Protein AF-A0A7W0IQA0-F1 (afdb_monomer_lite)

Foldseek 3Di:
DVVPVVVCQQPDLDWDWDADPVQATDDTHPNNCVVVVHDSVRRGRDRDCVVPPQADPVRHGDDPPDPSDD

Secondary structure (DSSP, 8-state):
-THHHHHHHHH-SS--EEE-TTSBEEEE-HHHHHHHT--HHHHTT-BHHHHH-SB-TTS-B--TTT-S--

Structure (mmCIF, N/CA/C/O backbone):
data_AF-A0A7W0IQA0-F1
#
_entry.id   AF-A0A7W0IQA0-F1
#
loop_
_atom_site.group_PDB
_atom_site.id
_atom_site.type_symbol
_atom_site.label_atom_id
_atom_site.label_alt_id
_atom_site.label_comp_id
_atom_site.label_asym_id
_atom_site.label_entity_id
_atom_site.label_seq_id
_atom_site.pdbx_PDB_ins_code
_atom_site.Cartn_x
_atom_site.Cartn_y
_atom_site.Cartn_z
_atom_site.occupancy
_atom_site.B_iso_or_equiv
_atom_site.auth_seq_id
_atom_site.auth_comp_id
_atom_site.auth_asym_id
_atom_site.auth_atom_id
_atom_site.pdbx_PDB_model_num
ATOM 1 N N . MET A 1 1 ? -6.816 5.759 24.383 1.00 46.50 1 MET A N 1
ATOM 2 C CA . MET A 1 1 ? -7.500 4.493 24.028 1.00 46.50 1 MET A CA 1
ATOM 3 C C . MET A 1 1 ? -6.941 3.973 22.698 1.00 46.50 1 MET A C 1
ATOM 5 O O . MET A 1 1 ? -6.732 4.791 21.811 1.00 46.50 1 MET A O 1
ATOM 9 N N . PRO A 1 2 ? -6.681 2.665 22.510 1.00 56.97 2 PRO A N 1
ATOM 10 C CA . PRO A 1 2 ? -6.046 2.131 21.289 1.00 56.97 2 PRO A CA 1
ATOM 11 C C . PRO A 1 2 ? -6.796 2.420 19.968 1.00 56.97 2 PRO A C 1
ATOM 13 O O . PRO A 1 2 ? -6.177 2.465 18.909 1.00 56.97 2 PRO A O 1
ATOM 16 N N . GLY A 1 3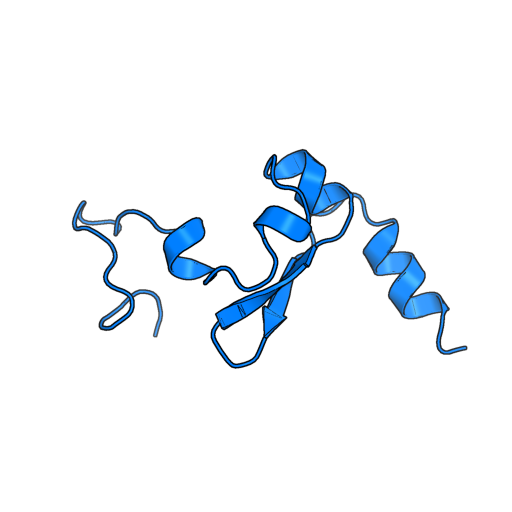 ? -8.114 2.658 20.015 1.00 59.69 3 GLY A N 1
ATOM 17 C CA . GLY A 1 3 ? -8.967 2.805 18.825 1.00 59.69 3 GLY A CA 1
ATOM 18 C C . GLY A 1 3 ? -8.954 4.172 18.123 1.00 59.69 3 GLY A C 1
ATOM 19 O O . GLY A 1 3 ? -9.351 4.264 16.962 1.00 59.69 3 GLY A O 1
ATOM 20 N N . GLU A 1 4 ? -8.488 5.244 18.769 1.00 63.62 4 GLU A N 1
ATOM 21 C CA . GL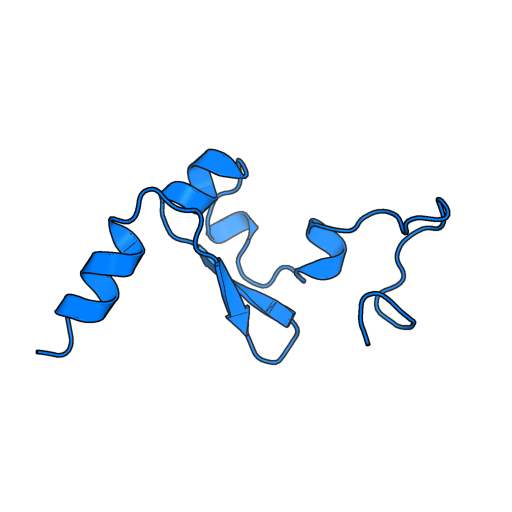U A 1 4 ? -8.553 6.598 18.182 1.00 63.62 4 GLU A CA 1
ATOM 22 C C . GLU A 1 4 ? -7.560 6.796 17.032 1.00 63.62 4 GLU A C 1
ATOM 24 O O . GLU A 1 4 ? -7.858 7.496 16.062 1.00 63.62 4 GLU A O 1
ATOM 29 N N . ARG A 1 5 ? -6.402 6.126 17.098 1.00 67.12 5 ARG A N 1
ATOM 30 C CA . ARG A 1 5 ? -5.360 6.210 16.062 1.00 67.12 5 ARG A CA 1
ATOM 31 C C . ARG A 1 5 ? -5.824 5.589 14.743 1.00 67.12 5 ARG A C 1
ATOM 33 O O . ARG A 1 5 ? -5.648 6.190 13.688 1.00 67.12 5 ARG A O 1
ATOM 40 N N . LEU A 1 6 ? -6.480 4.431 14.812 1.00 71.31 6 LEU A N 1
ATOM 41 C CA . LEU A 1 6 ? -6.989 3.721 13.633 1.00 71.31 6 LEU A CA 1
ATOM 42 C C . LEU A 1 6 ? -8.191 4.434 13.004 1.00 71.31 6 LEU A C 1
ATOM 44 O O . LEU A 1 6 ? -8.335 4.446 11.780 1.00 71.31 6 LEU A O 1
ATOM 48 N N . ARG A 1 7 ? -9.028 5.085 13.825 1.00 75.88 7 ARG A N 1
ATOM 49 C CA . ARG A 1 7 ? -10.157 5.882 13.331 1.00 75.88 7 ARG A CA 1
ATOM 50 C C . ARG A 1 7 ? -9.680 7.003 12.409 1.00 75.88 7 ARG A C 1
ATOM 52 O O . ARG A 1 7 ? -10.232 7.134 11.323 1.00 75.88 7 ARG A O 1
ATOM 59 N N . LYS A 1 8 ? -8.638 7.748 12.800 1.00 83.00 8 LYS A N 1
ATOM 60 C CA . LYS A 1 8 ? -8.112 8.870 12.004 1.00 83.00 8 LYS A CA 1
ATOM 61 C C . LYS A 1 8 ? -7.614 8.427 10.624 1.00 83.00 8 LYS A C 1
ATOM 63 O O . LYS A 1 8 ? -7.926 9.081 9.638 1.00 83.00 8 LYS A O 1
ATOM 68 N N . VAL A 1 9 ? -6.904 7.300 10.546 1.00 88.75 9 VAL A N 1
ATOM 69 C CA . VAL A 1 9 ? -6.404 6.745 9.273 1.00 88.75 9 VAL A CA 1
ATOM 70 C C . VAL A 1 9 ? -7.563 6.346 8.356 1.00 88.75 9 VAL A C 1
ATOM 72 O O . VAL A 1 9 ? -7.578 6.696 7.175 1.00 88.75 9 VAL A O 1
ATOM 75 N N . ARG A 1 10 ? -8.566 5.645 8.899 1.00 88.12 10 ARG A N 1
ATOM 76 C CA . ARG A 1 10 ? -9.703 5.163 8.105 1.00 88.12 10 ARG A CA 1
ATOM 77 C C . ARG A 1 10 ? -10.601 6.291 7.595 1.00 88.12 10 ARG A C 1
ATOM 79 O O . ARG A 1 10 ? -11.183 6.144 6.527 1.00 88.12 10 ARG A O 1
ATOM 86 N N . THR A 1 11 ? -10.735 7.381 8.350 1.00 91.50 11 THR A N 1
ATOM 87 C CA . THR A 1 11 ? -11.599 8.515 7.981 1.00 91.50 11 THR A CA 1
ATOM 88 C C . THR A 1 11 ? -10.867 9.643 7.261 1.00 91.50 11 THR A C 1
ATOM 90 O O . THR A 1 11 ? -11.522 10.611 6.887 1.00 91.50 11 THR A O 1
ATOM 93 N N . SER A 1 12 ? -9.542 9.565 7.100 1.00 95.25 12 SER A N 1
ATOM 94 C CA . SER A 1 12 ? -8.800 10.579 6.348 1.00 95.25 12 SER A CA 1
ATOM 95 C C . SER A 1 12 ? -9.271 10.628 4.895 1.00 95.25 12 SER A C 1
ATOM 97 O O . SER A 1 12 ? -9.599 9.597 4.302 1.00 95.25 12 SER A O 1
ATOM 99 N N . THR A 1 13 ? -9.292 11.830 4.330 1.00 95.31 13 THR A N 1
ATOM 100 C CA . THR A 1 13 ? -9.503 12.058 2.896 1.00 95.31 13 THR A CA 1
ATOM 101 C C . THR A 1 13 ? -8.229 11.853 2.090 1.00 95.31 13 THR A C 1
ATOM 103 O O . THR A 1 13 ? -8.318 11.639 0.886 1.00 95.31 13 THR A O 1
ATOM 106 N N . ASP A 1 14 ? -7.068 11.881 2.746 1.00 96.31 14 ASP A N 1
ATOM 107 C CA . ASP A 1 14 ? -5.793 11.580 2.110 1.00 96.31 14 ASP A CA 1
ATOM 108 C C . ASP A 1 14 ? -5.677 10.087 1.803 1.00 96.31 14 ASP A C 1
ATOM 110 O O . ASP A 1 14 ? -6.149 9.220 2.555 1.00 96.31 14 ASP A O 1
ATOM 114 N N . LEU A 1 15 ? -4.982 9.797 0.708 1.00 94.94 15 LEU A N 1
ATOM 115 C CA . LEU A 1 15 ? -4.565 8.454 0.353 1.00 94.94 15 LEU A CA 1
ATOM 116 C C . LEU A 1 15 ? -3.546 7.956 1.380 1.00 94.94 15 LEU A C 1
ATOM 118 O O . LEU A 1 15 ? -2.468 8.526 1.535 1.00 94.94 15 LEU A O 1
ATOM 122 N N . LEU A 1 16 ? -3.899 6.877 2.080 1.00 95.56 16 LEU A N 1
ATOM 123 C CA . LEU A 1 16 ? -3.025 6.212 3.042 1.00 95.56 16 LEU A CA 1
ATOM 124 C C . LEU A 1 16 ? -2.930 4.727 2.695 1.00 95.56 16 LEU A C 1
ATOM 126 O O . LEU A 1 16 ? -3.932 4.006 2.721 1.00 95.56 16 LEU A O 1
ATOM 130 N N . LEU A 1 17 ? -1.706 4.292 2.409 1.00 94.81 17 LEU A N 1
ATOM 131 C CA . LEU A 1 17 ? -1.330 2.919 2.087 1.00 94.81 17 LEU A CA 1
ATOM 132 C C . LEU A 1 17 ? -0.307 2.433 3.118 1.00 94.81 17 LEU A C 1
ATOM 134 O O . LEU A 1 17 ? 0.517 3.212 3.597 1.00 94.81 17 LEU A O 1
ATOM 138 N N . GLY A 1 18 ? -0.356 1.150 3.458 1.00 94.31 18 GLY A N 1
ATOM 139 C CA . GLY A 1 18 ? 0.643 0.489 4.291 1.00 94.31 18 GLY A CA 1
ATOM 140 C C . GLY A 1 18 ? 1.370 -0.585 3.497 1.00 94.31 18 GLY A C 1
ATOM 141 O O . GLY A 1 18 ? 0.725 -1.394 2.828 1.00 94.31 18 GLY A O 1
ATOM 142 N N . ILE A 1 19 ? 2.696 -0.601 3.606 1.00 94.88 19 ILE A N 1
ATOM 143 C CA . ILE A 1 19 ? 3.580 -1.594 2.993 1.00 94.88 19 ILE A CA 1
ATOM 144 C C . ILE A 1 19 ? 4.218 -2.435 4.100 1.00 94.88 19 ILE A C 1
ATOM 146 O O . ILE A 1 19 ? 4.589 -1.907 5.152 1.00 94.88 19 ILE A O 1
ATOM 150 N N . ASP A 1 20 ? 4.294 -3.747 3.896 1.00 94.38 20 ASP A N 1
ATOM 151 C CA . ASP A 1 20 ? 4.969 -4.657 4.815 1.00 94.38 20 ASP A CA 1
ATOM 152 C C . ASP A 1 20 ? 6.493 -4.693 4.586 1.00 94.38 20 ASP A C 1
ATOM 154 O O . ASP A 1 20 ? 7.054 -4.001 3.739 1.00 94.38 20 ASP A O 1
ATOM 158 N N . LYS A 1 21 ? 7.201 -5.526 5.355 1.00 92.44 21 LYS A N 1
ATOM 159 C CA . LYS A 1 21 ? 8.667 -5.640 5.255 1.00 92.44 21 LYS A CA 1
ATOM 160 C C . LYS A 1 21 ? 9.164 -6.245 3.937 1.00 92.44 21 LYS A C 1
ATOM 162 O O . LYS A 1 21 ? 10.365 -6.207 3.696 1.00 92.44 21 LYS A O 1
ATOM 167 N N . LYS A 1 22 ? 8.284 -6.846 3.136 1.00 90.56 22 LYS A N 1
ATOM 168 C CA . LYS A 1 22 ? 8.603 -7.432 1.829 1.00 90.56 22 LYS A CA 1
ATOM 169 C C . LYS A 1 22 ? 8.305 -6.472 0.676 1.00 90.56 22 LYS A C 1
ATOM 171 O O . LYS A 1 22 ? 8.487 -6.860 -0.470 1.00 90.56 22 LYS A O 1
ATOM 176 N N . GLY A 1 23 ? 7.853 -5.249 0.961 1.00 90.81 23 GLY A N 1
ATOM 177 C CA . GLY A 1 23 ? 7.448 -4.306 -0.083 1.00 90.81 23 GLY A CA 1
ATOM 178 C C . GLY A 1 23 ? 6.018 -4.529 -0.580 1.00 90.81 23 GLY A C 1
ATOM 179 O O . GLY A 1 23 ? 5.604 -3.899 -1.552 1.00 90.81 23 GLY A O 1
ATOM 180 N N . CYS A 1 24 ? 5.242 -5.388 0.087 1.00 93.88 24 CYS A N 1
ATOM 181 C CA . CYS A 1 24 ? 3.891 -5.735 -0.331 1.00 93.88 24 CYS A CA 1
ATOM 182 C C . CYS A 1 24 ? 2.838 -4.875 0.374 1.00 93.88 24 CYS A C 1
ATOM 184 O O . CYS A 1 24 ? 2.933 -4.591 1.573 1.00 93.88 24 CYS A O 1
ATOM 186 N N . HIS A 1 25 ? 1.787 -4.492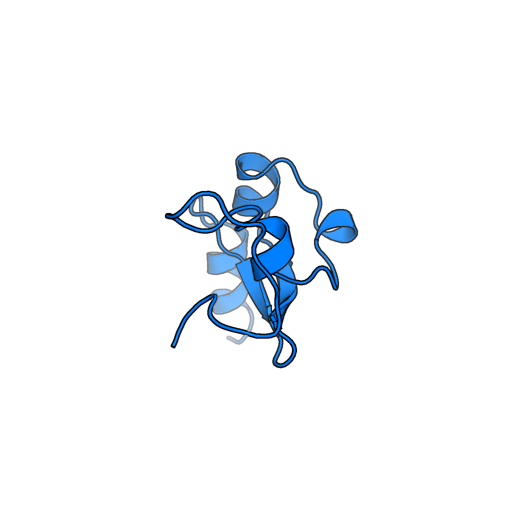 -0.347 1.00 96.38 25 HIS A N 1
ATOM 187 C CA . HIS A 1 25 ? 0.648 -3.790 0.237 1.00 96.38 25 HIS A CA 1
ATOM 188 C C . HIS A 1 25 ? -0.042 -4.649 1.304 1.00 96.38 25 HIS A C 1
ATOM 190 O O . HIS A 1 25 ? -0.451 -5.784 1.062 1.00 96.38 2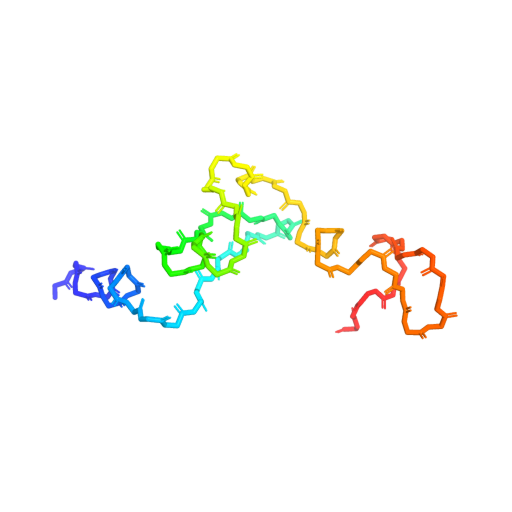5 HIS A O 1
ATOM 196 N N . SER A 1 26 ? -0.202 -4.080 2.496 1.00 96.62 26 SER A N 1
ATOM 197 C CA . SER A 1 26 ? -0.845 -4.718 3.65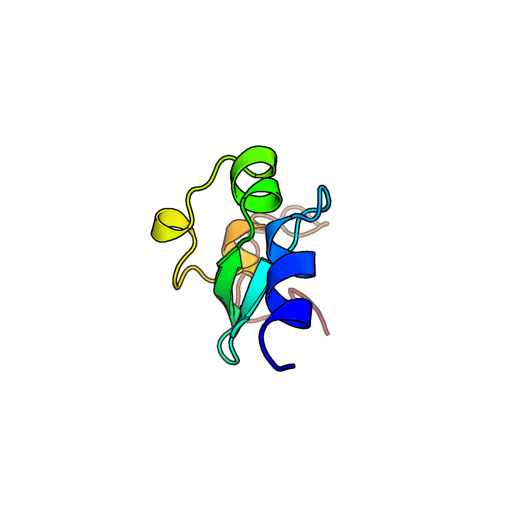7 1.00 96.62 26 SER A CA 1
ATOM 198 C C . SER A 1 26 ? -2.060 -3.942 4.165 1.00 96.62 26 SER A C 1
ATOM 200 O O . SER A 1 26 ? -2.849 -4.460 4.955 1.00 96.62 26 SER A O 1
ATOM 202 N N . PHE A 1 27 ? -2.226 -2.698 3.712 1.00 95.12 27 PHE A N 1
ATOM 203 C CA . PHE A 1 27 ? -3.323 -1.827 4.105 1.00 95.12 27 PHE A CA 1
ATOM 204 C C . PHE A 1 27 ? -3.588 -0.747 3.048 1.00 95.12 27 PHE A C 1
ATOM 206 O O . PHE A 1 27 ? -2.653 -0.188 2.477 1.00 95.12 27 PHE A O 1
ATOM 213 N N . ALA A 1 28 ? -4.858 -0.387 2.871 1.00 96.69 28 ALA A N 1
ATOM 214 C CA . ALA A 1 28 ? -5.303 0.777 2.119 1.00 96.69 28 ALA A CA 1
ATOM 215 C C . ALA A 1 28 ? -6.580 1.334 2.758 1.00 96.69 28 ALA A C 1
ATOM 217 O O . ALA A 1 28 ? -7.574 0.616 2.934 1.00 96.69 28 ALA A O 1
ATOM 218 N N . ASN A 1 29 ? -6.584 2.621 3.111 1.00 96.25 29 ASN A N 1
ATOM 219 C CA . ASN A 1 29 ? -7.806 3.250 3.609 1.00 96.25 29 ASN A CA 1
ATOM 220 C C . ASN A 1 29 ? -8.849 3.404 2.471 1.00 96.25 29 ASN A C 1
ATOM 222 O O . ASN A 1 29 ? -8.521 3.276 1.290 1.00 96.25 29 ASN A O 1
ATOM 226 N N . PRO A 1 30 ? -10.124 3.694 2.789 1.00 96.88 30 PRO A N 1
ATOM 227 C CA . PRO A 1 30 ? -11.148 3.872 1.759 1.00 96.88 30 PRO A CA 1
ATOM 228 C C . PRO A 1 30 ? -10.849 5.003 0.765 1.00 96.88 30 PRO A C 1
ATOM 230 O O . PRO A 1 30 ? -11.296 4.935 -0.375 1.00 96.88 30 PRO A O 1
ATOM 233 N N . ALA A 1 31 ? -10.128 6.052 1.178 1.00 97.31 31 ALA A N 1
ATOM 234 C CA . ALA A 1 31 ? -9.715 7.120 0.270 1.00 97.31 31 ALA A CA 1
ATOM 235 C C . ALA A 1 31 ? -8.700 6.617 -0.764 1.00 97.31 31 ALA A C 1
ATOM 237 O O . ALA A 1 31 ? -8.905 6.838 -1.952 1.00 97.31 31 ALA A O 1
ATOM 238 N N . ALA A 1 32 ? -7.688 5.858 -0.337 1.00 96.94 32 ALA A N 1
ATOM 239 C CA . ALA A 1 32 ? -6.706 5.232 -1.212 1.00 96.94 32 ALA A CA 1
ATOM 240 C C . ALA A 1 32 ? -7.367 4.313 -2.240 1.00 96.94 32 ALA A C 1
ATOM 242 O O . ALA A 1 32 ? -7.103 4.452 -3.429 1.00 96.94 32 ALA A O 1
ATOM 243 N N . GLN A 1 33 ? -8.288 3.452 -1.796 1.00 96.75 33 GLN A N 1
ATOM 244 C CA . GLN A 1 33 ? -9.003 2.548 -2.700 1.00 96.75 33 GLN A CA 1
ATOM 245 C C . GLN A 1 33 ? -9.791 3.313 -3.776 1.00 96.75 33 GLN A C 1
ATOM 247 O O . GLN A 1 33 ? -9.724 2.985 -4.957 1.00 96.75 33 GLN A O 1
ATOM 252 N N . ARG A 1 34 ? -10.480 4.400 -3.397 1.00 97.00 34 ARG A N 1
ATOM 253 C CA . ARG A 1 34 ? -11.210 5.247 -4.357 1.00 97.00 34 ARG A CA 1
ATOM 254 C C . ARG A 1 34 ? -10.294 6.013 -5.307 1.00 97.00 34 ARG A C 1
ATOM 256 O O . ARG A 1 34 ? -10.618 6.129 -6.480 1.00 97.00 34 ARG A O 1
ATOM 263 N N . MET A 1 35 ? -9.205 6.583 -4.795 1.00 96.56 35 MET A N 1
ATOM 264 C CA . MET A 1 35 ? -8.313 7.445 -5.579 1.00 96.56 35 MET A CA 1
ATOM 265 C C . MET A 1 35 ? -7.461 6.648 -6.564 1.00 96.56 35 MET A C 1
ATOM 267 O O . MET A 1 35 ? -7.232 7.115 -7.674 1.00 96.56 35 MET A O 1
ATOM 271 N N . LEU A 1 36 ? -7.004 5.462 -6.162 1.00 94.94 36 LEU A N 1
ATOM 272 C CA . LEU A 1 36 ? -6.190 4.586 -7.006 1.00 94.94 36 LEU A CA 1
ATOM 273 C C . LEU A 1 36 ? -7.042 3.691 -7.908 1.00 94.94 36 LEU A C 1
ATOM 275 O O . LEU A 1 36 ? -6.533 3.178 -8.896 1.00 94.94 36 LEU A O 1
ATOM 279 N N . GLY A 1 37 ? -8.320 3.495 -7.569 1.00 96.88 37 GLY A N 1
ATOM 280 C CA . GLY A 1 37 ? -9.222 2.620 -8.314 1.00 96.88 37 GLY A CA 1
ATOM 281 C C . GLY A 1 37 ? -9.018 1.129 -8.038 1.00 96.88 37 GLY A C 1
ATOM 282 O O . GLY A 1 37 ? -9.525 0.318 -8.802 1.00 96.88 37 GLY A O 1
ATOM 283 N N . TYR A 1 38 ? -8.315 0.775 -6.959 1.00 97.06 38 TYR A N 1
ATOM 284 C CA . TYR A 1 38 ? -8.107 -0.609 -6.530 1.00 97.06 38 TYR A CA 1
ATOM 285 C C . TYR A 1 38 ? -8.823 -0.884 -5.212 1.00 97.06 38 TYR A C 1
ATOM 287 O O . TYR A 1 38 ? -8.773 -0.081 -4.278 1.00 97.06 38 TYR A O 1
ATOM 295 N N . SER A 1 39 ? -9.445 -2.049 -5.102 1.00 97.38 39 SER A N 1
ATOM 296 C CA . SER A 1 39 ? -9.910 -2.589 -3.828 1.00 97.38 39 SER A CA 1
ATOM 297 C C . SER A 1 39 ? -8.739 -3.061 -2.961 1.00 97.38 39 SER A C 1
ATOM 299 O O . SER A 1 39 ? -7.632 -3.317 -3.439 1.00 97.38 39 SER A O 1
ATOM 301 N N . MET A 1 40 ? -8.980 -3.212 -1.656 1.00 95.25 40 MET A N 1
ATOM 302 C CA . MET A 1 40 ? -7.978 -3.801 -0.764 1.00 95.25 40 MET A CA 1
ATOM 303 C C . MET A 1 40 ? -7.610 -5.229 -1.183 1.00 95.25 40 MET A C 1
ATOM 305 O O . MET A 1 40 ? -6.452 -5.599 -1.043 1.00 95.25 40 MET A O 1
ATOM 309 N N . ASP A 1 41 ? -8.553 -6.008 -1.712 1.00 97.44 41 ASP A N 1
ATOM 310 C CA . ASP A 1 41 ? -8.303 -7.393 -2.127 1.00 97.44 41 ASP A CA 1
ATOM 311 C C . ASP A 1 41 ? -7.395 -7.468 -3.361 1.00 97.44 41 ASP A C 1
ATOM 313 O O . ASP A 1 41 ? -6.567 -8.369 -3.461 1.00 97.44 41 ASP A O 1
ATOM 317 N N . GLU A 1 42 ? -7.495 -6.495 -4.269 1.00 97.12 42 GLU A N 1
ATOM 318 C CA . GLU A 1 42 ? -6.587 -6.376 -5.416 1.00 97.12 42 GLU A CA 1
ATOM 319 C C . GLU A 1 42 ? -5.196 -5.902 -4.998 1.00 97.12 42 GLU A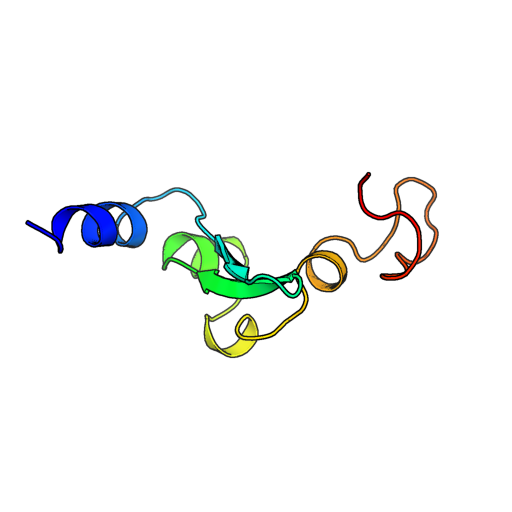 C 1
ATOM 321 O O . GLU A 1 42 ? -4.207 -6.315 -5.596 1.00 97.12 42 GLU A O 1
ATOM 326 N N . LEU A 1 43 ? -5.108 -5.050 -3.972 1.00 96.12 43 LEU A N 1
ATOM 327 C CA . LEU A 1 43 ? -3.829 -4.558 -3.466 1.00 96.12 43 LEU A CA 1
ATOM 328 C C . LEU A 1 43 ? -3.122 -5.585 -2.582 1.00 96.12 43 LEU A C 1
ATOM 330 O O . LEU A 1 43 ? -1.900 -5.661 -2.614 1.00 96.12 43 LEU A O 1
ATOM 334 N N . LEU A 1 44 ? -3.847 -6.352 -1.768 1.00 96.56 44 LEU A N 1
ATOM 335 C CA . LEU A 1 44 ? -3.259 -7.175 -0.714 1.00 96.56 44 LEU A CA 1
ATOM 336 C C . LEU A 1 44 ? -2.192 -8.133 -1.266 1.00 96.56 44 LEU A C 1
ATOM 338 O O . LEU A 1 44 ? -2.462 -8.986 -2.108 1.00 96.56 44 LEU A O 1
ATOM 342 N N . GLY A 1 45 ? -0.965 -8.005 -0.757 1.00 93.75 45 GLY A N 1
ATOM 343 C CA . GLY A 1 45 ? 0.166 -8.835 -1.172 1.00 93.75 45 GLY A CA 1
ATOM 344 C C . GLY A 1 45 ? 0.843 -8.412 -2.480 1.00 93.75 45 GLY A C 1
ATOM 345 O O . GLY A 1 45 ? 1.909 -8.946 -2.781 1.00 93.75 45 GLY A O 1
ATOM 346 N N . GLN A 1 46 ? 0.297 -7.449 -3.230 1.00 94.31 46 GLN A N 1
ATOM 347 C CA . GLN A 1 46 ? 0.955 -6.922 -4.428 1.00 94.31 46 GLN A CA 1
ATOM 348 C C . GLN A 1 46 ? 2.201 -6.125 -4.052 1.00 94.31 46 GLN A C 1
ATOM 350 O O . GLN A 1 46 ? 2.188 -5.355 -3.088 1.00 94.31 46 GLN A O 1
ATOM 355 N N . GLU A 1 47 ? 3.278 -6.315 -4.813 1.00 91.38 47 GLU A N 1
ATOM 356 C CA . GLU A 1 47 ? 4.523 -5.568 -4.635 1.00 91.38 47 GLU A CA 1
ATOM 357 C C . GLU A 1 47 ? 4.336 -4.128 -5.131 1.00 91.38 47 GLU A C 1
ATOM 359 O O . GLU A 1 47 ? 3.881 -3.883 -6.250 1.00 91.38 47 GLU A O 1
ATOM 364 N N . SER A 1 48 ? 4.648 -3.172 -4.258 1.00 90.62 48 SER A N 1
ATOM 365 C CA . SER A 1 48 ? 4.307 -1.764 -4.450 1.00 90.62 48 SER A CA 1
ATOM 366 C C . SER A 1 48 ? 5.044 -1.129 -5.629 1.00 90.62 48 SER A C 1
ATOM 368 O O . SER A 1 48 ? 4.438 -0.387 -6.399 1.00 90.62 48 SER A O 1
ATOM 370 N N . HIS A 1 49 ? 6.339 -1.389 -5.807 1.00 85.56 49 HIS A N 1
ATOM 371 C CA . HIS A 1 49 ? 7.109 -0.733 -6.866 1.00 85.56 49 HIS A CA 1
ATOM 372 C C . HIS A 1 49 ? 6.690 -1.211 -8.248 1.00 85.56 49 HIS A C 1
ATOM 374 O O . HIS A 1 49 ? 6.537 -0.391 -9.142 1.00 85.56 49 HIS A O 1
ATOM 380 N N . THR A 1 50 ? 6.425 -2.498 -8.421 1.00 83.12 50 THR A N 1
ATOM 381 C CA . THR A 1 50 ? 5.926 -3.061 -9.677 1.00 83.12 50 THR A CA 1
ATOM 382 C C . THR A 1 50 ? 4.571 -2.457 -10.037 1.00 83.12 50 THR A C 1
ATOM 384 O O . THR A 1 50 ? 4.318 -2.159 -11.204 1.00 83.12 50 THR A O 1
ATOM 387 N N . LEU A 1 51 ? 3.709 -2.239 -9.038 1.00 88.31 51 LEU A N 1
ATOM 388 C CA . LEU A 1 51 ? 2.374 -1.692 -9.257 1.00 88.31 51 LEU A CA 1
ATOM 389 C C . LEU A 1 51 ? 2.389 -0.197 -9.624 1.00 88.31 51 LEU A C 1
ATOM 391 O O . LEU A 1 51 ? 1.625 0.220 -10.494 1.00 88.31 51 LEU A O 1
ATOM 395 N N . TRP A 1 52 ? 3.245 0.614 -8.990 1.00 88.25 52 TRP A N 1
ATOM 396 C CA . TRP A 1 52 ? 3.267 2.074 -9.206 1.00 88.25 52 TRP A CA 1
ATOM 397 C C . TRP A 1 52 ? 4.314 2.546 -10.213 1.00 88.25 52 TRP A C 1
ATOM 399 O O . TRP A 1 52 ? 4.124 3.567 -10.875 1.00 88.25 52 TRP A O 1
ATOM 409 N N . HIS A 1 53 ? 5.418 1.819 -10.338 1.00 81.25 53 HIS A N 1
ATOM 410 C CA . HIS A 1 53 ? 6.552 2.156 -11.186 1.00 81.25 53 HIS A CA 1
ATOM 411 C C . HIS A 1 53 ? 6.713 1.072 -12.247 1.00 81.25 53 HIS A C 1
ATOM 413 O O . HIS A 1 53 ? 7.539 0.174 -12.121 1.00 81.25 53 HIS A O 1
ATOM 419 N N . HIS A 1 54 ? 5.925 1.161 -13.317 1.00 71.69 54 HIS A N 1
ATOM 420 C CA . HIS A 1 54 ? 6.028 0.225 -14.440 1.00 71.69 54 HIS A CA 1
ATOM 421 C C . HIS A 1 54 ? 7.254 0.505 -15.335 1.00 71.69 54 HIS A C 1
ATOM 423 O O . HIS A 1 54 ? 7.773 -0.387 -16.008 1.00 71.69 54 HIS A O 1
ATOM 429 N N . THR A 1 55 ? 7.734 1.751 -15.356 1.00 76.75 55 THR A N 1
ATOM 430 C CA . THR A 1 55 ? 8.823 2.209 -16.224 1.00 76.75 55 THR A CA 1
ATOM 431 C C . THR A 1 55 ? 9.685 3.218 -15.476 1.00 76.75 55 THR A C 1
ATOM 433 O O . THR A 1 55 ? 9.169 4.097 -14.784 1.00 76.75 55 THR A O 1
ATOM 436 N N . ASN A 1 56 ? 11.001 3.070 -15.605 1.00 75.06 56 ASN A N 1
ATOM 437 C CA . ASN A 1 56 ? 11.983 3.999 -15.062 1.00 75.06 56 ASN A CA 1
ATOM 438 C C . ASN A 1 56 ? 11.915 5.354 -15.781 1.00 75.06 56 ASN A C 1
ATOM 440 O O . ASN A 1 56 ? 11.353 5.480 -16.868 1.00 75.06 56 ASN A O 1
ATOM 444 N N . VAL A 1 57 ? 12.552 6.379 -15.210 1.00 74.81 57 VAL A N 1
ATOM 445 C CA . VAL A 1 57 ? 12.620 7.720 -15.828 1.00 74.81 57 VAL A CA 1
ATOM 446 C C . VAL A 1 57 ? 13.252 7.684 -17.229 1.00 74.81 57 VAL A C 1
ATOM 448 O O . VAL A 1 57 ? 12.909 8.504 -18.076 1.00 74.81 57 VAL A O 1
ATOM 451 N N . ASP A 1 58 ? 14.138 6.723 -17.498 1.00 81.06 58 ASP A N 1
ATOM 452 C CA . ASP A 1 58 ? 14.809 6.537 -18.790 1.00 81.06 58 ASP A CA 1
ATOM 453 C C . ASP A 1 58 ? 14.005 5.705 -19.812 1.00 81.06 58 ASP A C 1
ATOM 455 O O . ASP A 1 58 ? 14.483 5.458 -20.920 1.00 81.06 58 ASP A O 1
ATOM 459 N N . GLY A 1 59 ? 12.785 5.279 -19.469 1.00 76.50 59 GLY A N 1
ATOM 460 C CA . GLY A 1 59 ? 11.930 4.486 -20.353 1.00 76.50 59 GLY A CA 1
ATOM 461 C C . GLY A 1 59 ? 12.177 2.975 -20.300 1.00 76.50 59 GLY A C 1
ATOM 462 O O . GLY A 1 59 ? 11.446 2.223 -20.948 1.00 76.50 59 GLY A O 1
ATOM 463 N N . THR A 1 60 ? 13.160 2.497 -19.532 1.00 79.00 60 THR A N 1
ATOM 464 C CA . THR A 1 60 ? 13.381 1.054 -19.357 1.00 79.00 60 THR A CA 1
ATOM 465 C C . THR A 1 60 ? 12.321 0.433 -18.435 1.00 79.00 60 THR A C 1
ATOM 467 O O . THR A 1 60 ? 11.817 1.110 -17.531 1.00 79.00 60 THR A O 1
ATOM 470 N N . PRO A 1 61 ? 11.943 -0.849 -18.626 1.00 74.75 61 PRO A N 1
ATOM 471 C CA . PRO A 1 61 ? 11.078 -1.548 -17.681 1.00 74.75 61 PRO A CA 1
ATOM 472 C C . PRO A 1 61 ? 11.703 -1.549 -16.289 1.00 74.75 61 PRO A C 1
ATOM 474 O O . PRO A 1 61 ? 12.880 -1.886 -16.129 1.00 74.75 61 PRO A O 1
ATOM 477 N N . ASN A 1 62 ? 10.914 -1.191 -15.281 1.00 68.50 62 ASN A N 1
ATOM 478 C CA . ASN A 1 62 ? 11.403 -1.206 -13.914 1.00 68.50 62 ASN A CA 1
ATOM 479 C C . ASN A 1 62 ? 11.608 -2.659 -13.461 1.00 68.50 62 ASN A C 1
ATOM 481 O O . ASN A 1 62 ? 10.656 -3.431 -13.358 1.00 68.50 62 ASN A O 1
ATOM 485 N N . SER A 1 63 ? 12.864 -3.045 -13.241 1.00 62.81 63 SER A N 1
ATOM 486 C CA . SER A 1 63 ? 13.215 -4.358 -12.705 1.00 62.81 63 SER A CA 1
ATOM 487 C C . SER A 1 63 ? 13.401 -4.236 -11.198 1.00 62.81 63 SER A C 1
ATOM 489 O O . SER A 1 63 ? 14.254 -3.480 -10.733 1.00 62.81 63 SER A O 1
ATOM 491 N N . ILE A 1 64 ? 12.617 -5.020 -10.454 1.00 60.00 64 ILE A N 1
ATOM 492 C CA . ILE A 1 64 ? 12.567 -5.073 -8.980 1.00 60.00 64 ILE A CA 1
ATOM 493 C C . ILE A 1 64 ? 13.961 -5.256 -8.347 1.00 60.00 64 ILE A C 1
ATOM 495 O O . ILE A 1 64 ? 14.193 -4.873 -7.207 1.00 60.00 64 ILE A O 1
ATOM 499 N N . ASP A 1 65 ? 14.891 -5.834 -9.106 1.00 58.75 65 ASP A N 1
ATOM 500 C CA . ASP A 1 65 ? 16.175 -6.335 -8.629 1.00 58.75 65 ASP A CA 1
ATOM 501 C C . ASP A 1 65 ? 17.322 -5.317 -8.695 1.00 58.75 65 ASP A C 1
ATOM 503 O O . ASP A 1 65 ? 18.444 -5.650 -8.321 1.00 58.75 65 ASP A O 1
ATOM 507 N N . THR A 1 66 ? 17.114 -4.103 -9.231 1.00 51.97 66 THR A N 1
ATOM 508 C CA . THR A 1 66 ? 18.271 -3.235 -9.517 1.00 51.97 66 THR A CA 1
ATOM 509 C C . THR A 1 66 ? 18.223 -1.842 -8.906 1.00 51.97 66 THR A C 1
ATOM 511 O O . THR A 1 66 ? 19.167 -1.516 -8.202 1.00 51.97 66 THR A O 1
ATOM 514 N N . LEU A 1 67 ? 17.225 -0.983 -9.120 1.00 58.47 67 LEU A N 1
ATOM 515 C CA . LEU A 1 67 ? 17.482 0.456 -8.889 1.00 58.47 67 LEU A CA 1
ATOM 516 C C . LEU A 1 67 ? 16.246 1.321 -8.579 1.00 58.47 67 LEU A C 1
ATOM 518 O O . LEU A 1 67 ? 16.316 2.538 -8.728 1.00 58.47 67 LEU A O 1
ATOM 522 N N . CYS A 1 68 ? 15.114 0.751 -8.150 1.00 57.66 68 CYS A N 1
ATOM 523 C CA . CYS A 1 68 ? 13.876 1.541 -8.057 1.00 57.66 68 CYS A CA 1
ATOM 524 C C . CYS A 1 68 ? 13.912 2.655 -6.982 1.00 57.66 68 CYS A C 1
ATOM 526 O O . CYS A 1 68 ? 13.217 3.657 -7.133 1.00 57.66 68 CYS A O 1
ATOM 528 N N . CYS A 1 69 ? 14.739 2.524 -5.938 1.00 53.34 69 CYS A N 1
ATOM 529 C CA . CYS A 1 69 ? 15.139 3.617 -5.043 1.00 53.34 69 CYS A CA 1
ATOM 530 C C . CYS A 1 69 ? 16.378 3.180 -4.227 1.00 53.34 69 CYS A C 1
ATOM 532 O O . CYS A 1 69 ? 16.393 2.032 -3.778 1.00 53.34 69 CYS A O 1
ATOM 534 N N . PRO A 1 70 ? 17.409 4.026 -4.035 1.00 53.12 70 PRO A N 1
ATOM 535 C CA . PRO A 1 70 ? 18.435 3.793 -3.014 1.00 53.12 70 PRO A CA 1
ATOM 536 C C . PRO A 1 70 ? 17.878 3.913 -1.586 1.00 53.12 70 PRO A C 1
ATOM 538 O O . PRO A 1 70 ? 16.857 4.616 -1.397 1.00 53.12 70 PRO A O 1
#

pLDDT: mean 83.97, std 14.81, range [46.5, 97.44]

Sequence (70 aa):
MPGERLRKVRTSTDLLLGIDKKGCHSFANPAAQRMLGYSMDELLGQESHTLWHHTNVDGTPNSIDTLCCP

Radius of gyration: 14.3 Å; chains: 1; bounding box: 30×21×44 Å